Protein AF-A0A2N1IZ90-F1 (afdb_monomer_lite)

Radius of gyration: 17.93 Å; chains: 1; bounding box: 42×26×51 Å

Secondary structure (DSSP, 8-state):
-EEEEEETTTTEEEEEESSPPSS-SSEEEEE-TT---EEEETTEEEEPPHHHHHHHHHHHHHHHHHSPPHHHHHHHHHHHHHHT--HHHHHHHHHHHHS----

pLDDT: mean 90.19, std 6.95, range [56.59, 97.94]

Structure (mmCIF, N/CA/C/O backbone):
data_AF-A0A2N1IZ90-F1
#
_entry.id   AF-A0A2N1IZ90-F1
#
loop_
_atom_site.group_PDB
_atom_site.id
_atom_site.type_symbol
_atom_site.label_atom_id
_atom_site.label_alt_id
_atom_site.label_comp_id
_atom_site.label_asym_id
_atom_site.label_entity_id
_atom_site.label_seq_id
_atom_site.pdbx_PDB_ins_code
_atom_site.Cartn_x
_atom_site.Cartn_y
_atom_site.Cartn_z
_atom_site.occupancy
_atom_site.B_iso_or_equiv
_atom_site.auth_seq_id
_atom_site.auth_comp_id
_atom_site.auth_asym_id
_atom_site.auth_atom_id
_atom_site.pdbx_PDB_model_num
ATOM 1 N N . MET A 1 1 ? 3.882 13.968 -7.747 1.00 87.81 1 MET A N 1
ATOM 2 C CA . MET A 1 1 ? 3.861 12.611 -8.326 1.00 87.81 1 MET A CA 1
ATOM 3 C C . MET A 1 1 ? 5.131 12.438 -9.130 1.00 87.81 1 MET A C 1
ATOM 5 O O . MET A 1 1 ? 5.556 13.398 -9.772 1.00 87.81 1 MET A O 1
ATOM 9 N N . LYS A 1 2 ? 5.709 11.239 -9.120 1.00 93.19 2 LYS A N 1
ATOM 10 C CA . LYS A 1 2 ? 6.890 10.894 -9.913 1.00 93.19 2 LYS A CA 1
ATOM 11 C C . LYS A 1 2 ? 6.637 9.635 -10.732 1.00 93.19 2 LYS A C 1
ATOM 13 O O . LYS A 1 2 ? 5.746 8.846 -10.427 1.00 93.19 2 LYS A O 1
ATOM 18 N N . TYR A 1 3 ? 7.454 9.448 -11.754 1.00 92.81 3 TYR A N 1
ATOM 19 C CA . TYR A 1 3 ? 7.373 8.348 -12.699 1.00 92.81 3 TYR A CA 1
ATOM 20 C C . TYR A 1 3 ? 8.584 7.439 -12.524 1.00 92.81 3 TYR A C 1
ATOM 22 O O . TYR A 1 3 ? 9.726 7.904 -12.541 1.00 92.81 3 TYR A O 1
ATOM 30 N N . LEU A 1 4 ? 8.323 6.150 -12.331 1.00 92.31 4 LEU A N 1
ATOM 31 C CA . LEU A 1 4 ? 9.326 5.093 -12.278 1.00 92.31 4 LEU A CA 1
ATOM 32 C C . LEU A 1 4 ? 9.392 4.417 -13.643 1.00 92.31 4 LEU A C 1
ATOM 34 O O . LEU A 1 4 ? 8.350 4.053 -14.187 1.00 92.31 4 LEU A O 1
ATOM 38 N N . TYR A 1 5 ? 10.598 4.229 -14.168 1.00 93.31 5 TYR A N 1
ATOM 39 C CA . TYR A 1 5 ? 10.832 3.545 -15.436 1.00 93.31 5 TYR A CA 1
ATOM 40 C C . TYR A 1 5 ? 11.475 2.201 -15.140 1.00 93.31 5 TYR A C 1
ATOM 42 O O . TYR A 1 5 ? 12.603 2.140 -14.651 1.00 93.31 5 TYR A O 1
ATOM 50 N N . LEU A 1 6 ? 10.728 1.132 -15.395 1.00 92.88 6 LEU A N 1
ATOM 51 C CA . LEU A 1 6 ? 11.099 -0.233 -15.050 1.00 92.88 6 LEU A CA 1
ATOM 52 C C . LEU A 1 6 ? 11.455 -1.019 -16.313 1.00 92.88 6 LEU A C 1
ATOM 54 O O . LEU A 1 6 ? 10.705 -1.012 -17.295 1.00 92.88 6 LEU A O 1
ATOM 58 N N . ASP A 1 7 ? 12.581 -1.723 -16.272 1.00 93.44 7 ASP A N 1
ATOM 59 C CA . ASP A 1 7 ? 12.925 -2.750 -17.251 1.00 93.44 7 ASP A CA 1
ATOM 60 C C . ASP A 1 7 ? 12.437 -4.093 -16.697 1.00 93.44 7 ASP A C 1
ATOM 62 O O . 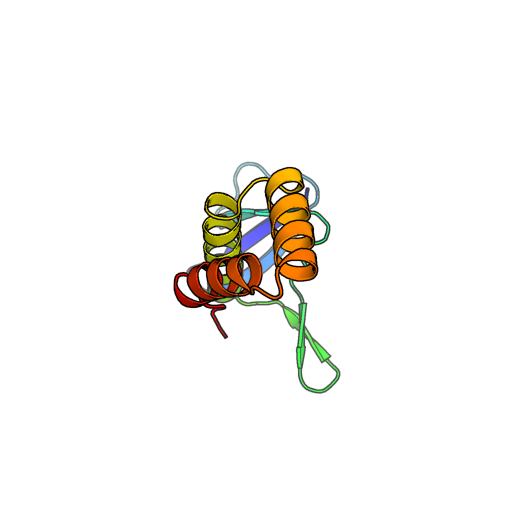ASP A 1 7 ? 13.043 -4.670 -15.795 1.00 93.44 7 ASP A O 1
ATOM 66 N N . ILE A 1 8 ? 11.283 -4.550 -17.189 1.00 89.94 8 ILE A N 1
ATOM 67 C CA . ILE A 1 8 ? 10.640 -5.782 -16.710 1.00 89.94 8 ILE A CA 1
ATOM 68 C C . ILE A 1 8 ? 11.453 -7.017 -17.104 1.00 89.94 8 ILE A C 1
ATOM 70 O O . ILE A 1 8 ? 11.493 -7.983 -16.348 1.00 89.94 8 ILE A O 1
ATOM 74 N N . ASP A 1 9 ? 12.128 -6.972 -18.254 1.00 90.25 9 ASP A N 1
ATOM 75 C CA . ASP A 1 9 ? 12.923 -8.095 -18.750 1.00 90.25 9 ASP A CA 1
ATOM 76 C C . ASP A 1 9 ? 14.185 -8.299 -17.902 1.00 90.25 9 ASP A C 1
ATOM 78 O O . ASP A 1 9 ? 14.634 -9.430 -17.711 1.00 90.25 9 ASP A O 1
ATOM 82 N N . LYS A 1 10 ? 14.750 -7.206 -17.376 1.00 91.50 10 LYS A N 1
ATOM 83 C CA . LYS A 1 10 ? 15.930 -7.231 -16.497 1.00 91.50 10 LYS A CA 1
ATOM 84 C C . LYS A 1 10 ? 15.615 -7.184 -15.006 1.00 91.50 10 LYS A C 1
ATOM 86 O O . LYS A 1 10 ? 16.523 -7.359 -14.204 1.00 91.50 10 LYS A O 1
ATOM 91 N N . ASP A 1 11 ? 14.351 -6.987 -14.642 1.00 92.06 11 ASP A N 1
ATOM 92 C CA . ASP A 1 11 ? 13.885 -6.836 -13.261 1.00 92.06 11 ASP A CA 1
ATOM 93 C C . ASP A 1 11 ? 14.537 -5.657 -12.506 1.00 92.06 11 ASP A C 1
ATOM 95 O O . ASP A 1 11 ? 14.825 -5.723 -11.311 1.00 92.06 11 ASP A O 1
ATOM 99 N N . GLU A 1 12 ? 14.757 -4.541 -13.200 1.00 92.00 12 GLU A N 1
ATOM 100 C CA . GLU A 1 12 ? 15.519 -3.396 -12.686 1.00 92.00 12 GLU A CA 1
ATOM 101 C C . GLU A 1 12 ? 14.714 -2.091 -12.746 1.00 92.00 12 GLU A C 1
ATOM 103 O O . GLU A 1 12 ? 13.975 -1.818 -13.699 1.00 92.00 12 GLU A O 1
ATOM 108 N N . LEU A 1 13 ? 14.891 -1.247 -11.726 1.00 91.75 13 LEU A N 1
ATOM 109 C CA . LEU A 1 13 ? 14.539 0.166 -11.806 1.00 91.75 13 LEU A CA 1
ATOM 110 C C . LEU A 1 13 ? 15.615 0.879 -12.628 1.00 91.75 13 LEU A C 1
ATOM 112 O O . LEU A 1 13 ? 16.774 0.926 -12.233 1.00 91.75 13 LEU A O 1
ATOM 116 N N . VAL A 1 14 ? 15.227 1.448 -13.766 1.00 91.81 14 VAL A N 1
ATOM 117 C CA . VAL A 1 14 ? 16.172 2.107 -14.674 1.00 91.81 14 VAL A CA 1
ATOM 118 C C . VAL A 1 14 ? 16.443 3.531 -14.211 1.00 91.81 14 VAL A C 1
ATOM 120 O O . VAL A 1 14 ? 17.594 3.937 -14.084 1.00 91.81 14 VAL A O 1
ATOM 123 N N . PHE A 1 15 ? 15.380 4.306 -13.981 1.00 88.94 15 PHE A N 1
ATOM 124 C CA . PHE A 1 15 ? 15.472 5.663 -13.450 1.00 88.94 15 PHE A CA 1
ATOM 125 C C . PHE A 1 15 ? 14.117 6.168 -12.942 1.00 88.94 15 PHE A C 1
ATOM 127 O O . PHE A 1 15 ? 13.063 5.566 -13.170 1.00 88.94 15 PHE A O 1
ATOM 134 N N . THR A 1 16 ? 14.151 7.316 -12.263 1.00 89.44 16 THR A N 1
ATOM 135 C CA . THR A 1 16 ? 12.962 8.034 -11.791 1.00 89.44 16 THR A CA 1
ATOM 136 C C . THR A 1 16 ? 12.941 9.451 -12.347 1.00 89.44 16 THR A C 1
ATOM 138 O O . THR A 1 16 ? 13.979 10.111 -12.347 1.00 89.44 16 THR A O 1
ATOM 141 N N . SER A 1 17 ? 11.773 9.948 -12.756 1.00 89.94 17 SER A N 1
ATOM 142 C CA . SER A 1 17 ? 11.602 11.324 -13.243 1.00 89.94 17 SER A CA 1
ATOM 143 C C . SER A 1 17 ? 10.390 12.003 -12.608 1.00 89.94 17 SER A C 1
ATOM 145 O O . SER A 1 17 ? 9.396 11.353 -12.298 1.00 89.94 17 SER A O 1
ATOM 147 N N . LEU A 1 18 ? 10.449 13.325 -12.435 1.00 90.94 18 LEU A N 1
ATOM 148 C CA . LEU A 1 18 ? 9.299 14.144 -12.021 1.00 90.94 18 LEU A CA 1
ATOM 149 C C . LEU A 1 18 ? 8.378 14.490 -13.199 1.00 90.94 18 LEU A C 1
ATOM 151 O O . LEU A 1 18 ? 7.244 14.920 -13.002 1.00 90.94 18 LEU A O 1
ATOM 155 N N . VAL A 1 19 ? 8.865 14.301 -14.425 1.00 90.25 19 VAL A N 1
ATOM 156 C CA . VAL A 1 19 ? 8.129 14.569 -15.660 1.00 90.25 19 VAL A CA 1
ATOM 157 C C . VAL A 1 19 ? 7.941 13.255 -16.407 1.00 90.25 19 VAL A C 1
ATOM 159 O O . VAL A 1 19 ? 8.843 12.417 -16.467 1.00 90.25 19 VAL A O 1
ATOM 162 N N . LYS A 1 20 ? 6.749 13.061 -16.968 1.00 89.75 20 LYS A N 1
ATOM 163 C CA . LYS A 1 20 ? 6.462 11.895 -17.796 1.00 89.75 20 LYS A CA 1
ATOM 164 C C . LYS A 1 20 ? 7.195 12.035 -19.127 1.00 89.75 20 LYS A C 1
ATOM 166 O O . LYS A 1 20 ? 6.962 12.991 -19.859 1.00 89.75 20 LYS A O 1
ATOM 171 N N . GLU A 1 21 ? 8.060 11.082 -19.430 1.00 87.00 21 GLU A N 1
ATOM 172 C CA . GLU A 1 21 ? 8.721 10.970 -20.719 1.00 87.00 21 GLU A CA 1
ATOM 173 C C . GLU A 1 21 ? 7.804 10.220 -21.681 1.00 87.00 21 GLU A C 1
ATOM 175 O O . GLU A 1 21 ? 7.298 9.131 -21.391 1.00 87.00 21 GLU A O 1
ATOM 180 N N . GLU A 1 22 ? 7.570 10.832 -22.835 1.00 79.81 22 GLU A N 1
ATOM 181 C CA . GLU A 1 22 ? 6.851 10.211 -23.938 1.00 79.81 22 GLU A CA 1
ATOM 182 C C . GLU A 1 22 ? 7.840 9.405 -24.796 1.00 79.81 22 GLU A C 1
ATOM 184 O O . GLU A 1 22 ? 8.988 9.807 -24.972 1.00 79.81 22 GLU A O 1
ATOM 189 N N . ASN A 1 23 ? 7.398 8.270 -25.349 1.00 75.69 23 ASN A N 1
ATOM 190 C CA . ASN A 1 23 ? 8.196 7.383 -26.215 1.00 75.69 23 ASN A CA 1
ATOM 191 C C . ASN A 1 23 ? 9.366 6.644 -25.537 1.00 75.69 23 ASN A C 1
ATOM 193 O O . ASN A 1 23 ? 10.448 6.522 -26.112 1.00 75.69 23 ASN A O 1
ATOM 197 N N . THR A 1 24 ? 9.143 6.080 -24.348 1.00 81.62 24 THR A N 1
ATOM 198 C CA . THR A 1 24 ? 10.105 5.146 -23.736 1.00 81.62 24 THR A CA 1
ATOM 199 C C . THR A 1 24 ? 9.718 3.692 -24.014 1.00 81.62 24 THR A C 1
ATOM 201 O O . THR A 1 24 ? 8.542 3.363 -24.156 1.00 81.62 24 THR A O 1
ATOM 204 N N . LYS A 1 25 ? 10.718 2.807 -24.077 1.00 89.31 25 LYS A N 1
ATOM 205 C CA . LYS A 1 25 ? 10.518 1.349 -24.168 1.00 89.31 25 LYS A CA 1
ATOM 206 C C . LYS A 1 25 ? 10.272 0.682 -22.807 1.00 89.31 25 LYS A C 1
ATOM 208 O O . LYS A 1 25 ? 10.120 -0.532 -22.750 1.00 89.31 25 LYS A O 1
ATOM 213 N N . PHE A 1 26 ? 10.325 1.456 -21.725 1.00 91.38 26 PHE A N 1
ATOM 214 C CA . PHE A 1 26 ? 10.251 0.954 -20.359 1.00 91.38 26 PHE A CA 1
ATOM 215 C C . PHE A 1 26 ? 8.812 0.947 -19.861 1.00 91.38 26 PHE A C 1
ATOM 217 O O . PHE A 1 26 ? 7.963 1.708 -20.333 1.00 91.38 26 PHE A O 1
ATOM 224 N N . PHE A 1 27 ? 8.542 0.107 -18.868 1.00 90.12 27 PHE A N 1
ATOM 225 C CA . PHE A 1 27 ? 7.261 0.128 -18.184 1.00 90.12 27 PHE A CA 1
ATOM 226 C C . PHE A 1 27 ? 7.221 1.322 -17.228 1.00 90.12 27 PHE A C 1
ATOM 228 O O . PHE A 1 27 ? 8.045 1.423 -16.319 1.00 90.12 27 PHE A O 1
ATOM 235 N N . VAL A 1 28 ? 6.282 2.243 -17.452 1.00 91.81 28 VAL A N 1
ATOM 236 C CA . VAL A 1 28 ?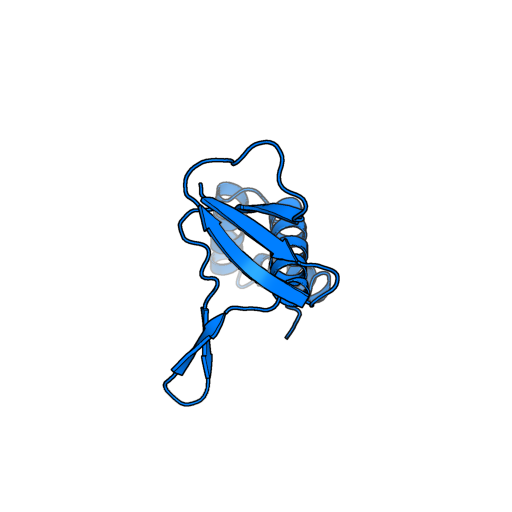 6.192 3.496 -16.692 1.00 91.81 28 VAL A CA 1
ATOM 237 C C . VAL A 1 28 ? 5.119 3.386 -15.620 1.00 91.81 28 VAL A C 1
ATOM 239 O O . VAL A 1 28 ? 3.962 3.097 -15.928 1.00 91.81 28 VAL A O 1
ATOM 242 N N . VAL A 1 29 ? 5.487 3.675 -14.373 1.00 90.25 29 VAL A N 1
ATOM 243 C CA . VAL A 1 29 ? 4.566 3.653 -13.233 1.00 90.25 29 VAL A CA 1
ATOM 244 C C . VAL A 1 29 ? 4.529 5.005 -12.545 1.00 90.25 29 VAL A C 1
ATOM 246 O O . VAL A 1 29 ? 5.565 5.541 -12.161 1.00 90.25 29 VAL A O 1
ATOM 249 N N . GLU A 1 30 ? 3.329 5.552 -12.373 1.00 91.69 30 GLU A N 1
ATOM 250 C CA . GLU A 1 30 ? 3.112 6.778 -11.610 1.00 91.69 30 GLU A CA 1
ATOM 251 C C . GLU A 1 30 ? 2.962 6.449 -10.123 1.00 91.69 30 GLU A C 1
ATOM 253 O O . GLU A 1 30 ? 2.143 5.615 -9.732 1.00 91.69 30 GLU A O 1
ATOM 258 N N . VAL A 1 31 ? 3.760 7.107 -9.286 1.00 89.38 31 VAL A N 1
ATOM 259 C CA . VAL A 1 31 ? 3.751 6.930 -7.832 1.00 89.38 31 VAL A CA 1
ATOM 260 C C . VAL A 1 31 ? 3.771 8.279 -7.116 1.00 89.38 31 VAL A C 1
ATOM 262 O O . VAL A 1 31 ? 4.174 9.307 -7.667 1.00 89.38 31 VAL A O 1
ATOM 265 N N . GLU A 1 32 ? 3.354 8.281 -5.850 1.00 89.31 32 GLU A N 1
ATOM 266 C CA . GLU A 1 32 ? 3.505 9.448 -4.978 1.00 89.31 32 GLU A CA 1
ATOM 267 C C . GLU A 1 32 ? 4.988 9.821 -4.813 1.00 89.31 32 GLU A C 1
ATOM 269 O O . GLU A 1 32 ? 5.866 8.955 -4.810 1.00 89.31 32 GLU A O 1
ATOM 274 N N . ASP A 1 33 ? 5.283 11.112 -4.632 1.00 85.25 33 ASP A N 1
ATOM 275 C CA . ASP A 1 33 ? 6.670 11.600 -4.498 1.00 85.25 33 ASP A CA 1
ATOM 276 C C . ASP A 1 33 ? 7.392 10.981 -3.295 1.00 85.25 33 ASP A C 1
ATOM 278 O O . ASP A 1 33 ? 8.606 10.783 -3.312 1.00 85.25 33 ASP A O 1
ATOM 282 N N . THR A 1 34 ? 6.616 10.613 -2.275 1.00 84.81 34 THR A N 1
ATOM 283 C CA . THR A 1 34 ? 7.047 9.954 -1.038 1.00 84.81 34 THR A CA 1
ATOM 284 C C . THR A 1 34 ? 7.383 8.471 -1.217 1.00 84.81 34 THR A C 1
ATOM 286 O O . THR A 1 34 ? 7.878 7.843 -0.279 1.00 84.81 34 THR A O 1
ATOM 289 N N . PHE A 1 35 ? 7.120 7.873 -2.385 1.00 85.50 35 PHE A N 1
ATOM 290 C CA . PHE A 1 35 ? 7.419 6.466 -2.632 1.00 85.50 35 PHE A CA 1
ATOM 291 C C . PHE A 1 35 ? 8.935 6.237 -2.647 1.00 85.50 35 PHE A C 1
ATOM 293 O O . PHE A 1 35 ? 9.627 6.648 -3.579 1.00 85.50 35 PHE A O 1
ATOM 300 N N . ASN A 1 36 ? 9.464 5.577 -1.618 1.00 86.12 36 ASN A N 1
ATOM 301 C CA . ASN A 1 36 ? 10.880 5.236 -1.555 1.00 86.12 36 ASN A CA 1
ATOM 302 C C . ASN A 1 36 ? 11.170 4.012 -2.433 1.00 86.12 36 ASN A C 1
ATOM 304 O O . ASN A 1 36 ? 10.556 2.965 -2.240 1.00 86.12 36 ASN A O 1
ATOM 308 N N . THR A 1 37 ? 12.091 4.159 -3.383 1.00 84.50 37 THR A N 1
ATOM 309 C CA . THR A 1 37 ? 12.578 3.077 -4.248 1.00 84.50 37 THR A CA 1
ATOM 310 C C . THR A 1 37 ? 13.855 2.442 -3.721 1.00 84.50 37 THR A C 1
ATOM 312 O O . THR A 1 37 ? 14.313 1.473 -4.303 1.00 84.50 37 THR A O 1
ATOM 315 N N . LEU A 1 38 ? 14.430 2.962 -2.637 1.00 86.38 38 LEU A N 1
ATOM 316 C CA . LEU A 1 38 ? 15.652 2.446 -2.040 1.00 86.38 38 LEU A CA 1
ATOM 317 C C . LEU A 1 38 ? 15.324 1.507 -0.878 1.00 86.38 38 LEU A C 1
ATOM 319 O O . LEU A 1 38 ? 14.495 1.822 -0.017 1.00 86.38 38 LEU A O 1
ATOM 323 N N . LYS A 1 39 ? 16.008 0.367 -0.839 1.00 82.25 39 LYS A N 1
ATOM 324 C CA . LYS A 1 39 ? 16.043 -0.555 0.298 1.00 82.25 39 LYS A CA 1
ATOM 325 C C . LYS A 1 39 ? 17.392 -0.453 0.991 1.00 82.25 39 LYS A C 1
ATOM 327 O O . LYS A 1 39 ? 18.428 -0.385 0.337 1.00 82.25 39 LYS A O 1
ATOM 332 N N . GLU A 1 40 ? 17.357 -0.459 2.315 1.00 78.56 40 GLU A N 1
ATOM 333 C CA . GLU A 1 40 ? 18.554 -0.562 3.139 1.00 78.56 40 GLU A CA 1
ATOM 334 C C . GLU A 1 40 ? 19.068 -2.007 3.109 1.00 78.56 40 GLU A C 1
ATOM 336 O O . GLU A 1 40 ? 18.320 -2.953 3.365 1.00 78.56 40 GLU A O 1
ATOM 341 N N . HIS A 1 41 ? 20.343 -2.176 2.780 1.00 77.31 41 HIS A N 1
ATOM 342 C CA . HIS A 1 41 ? 21.040 -3.449 2.771 1.00 77.31 41 HIS A CA 1
ATOM 343 C C . HIS A 1 41 ? 22.474 -3.257 3.273 1.00 77.31 41 HIS A C 1
ATOM 345 O O . HIS A 1 41 ? 23.307 -2.688 2.573 1.00 77.31 41 HIS A O 1
ATOM 351 N N . ASN A 1 42 ? 22.771 -3.785 4.469 1.00 72.94 42 ASN A N 1
ATOM 352 C CA . ASN A 1 42 ? 24.111 -3.777 5.079 1.00 72.94 42 ASN A CA 1
ATOM 353 C C . ASN A 1 42 ? 24.801 -2.400 4.999 1.00 72.94 42 ASN A C 1
ATOM 355 O O . ASN A 1 42 ? 25.887 -2.290 4.437 1.00 72.94 42 ASN A O 1
ATOM 359 N N . ASP A 1 43 ? 24.142 -1.359 5.515 1.00 78.00 43 ASP A N 1
ATOM 360 C CA . ASP A 1 43 ? 24.604 0.041 5.506 1.00 78.00 43 ASP A CA 1
ATOM 361 C C . ASP A 1 43 ? 24.688 0.719 4.116 1.00 78.00 43 ASP A C 1
ATOM 363 O O . ASP A 1 43 ? 25.137 1.862 4.010 1.00 78.00 43 ASP A O 1
ATOM 367 N N . PHE A 1 44 ? 24.206 0.068 3.049 1.00 74.94 44 PHE A N 1
ATOM 368 C CA . PHE A 1 44 ? 24.052 0.650 1.710 1.00 74.94 44 PHE A CA 1
ATOM 369 C C . PHE A 1 44 ? 22.584 0.728 1.290 1.00 74.94 44 PHE A C 1
ATOM 371 O O . PHE A 1 44 ? 21.751 -0.066 1.717 1.00 74.94 44 PHE A O 1
ATOM 378 N N . PHE A 1 45 ? 22.264 1.671 0.407 1.00 80.06 45 PHE A N 1
ATOM 379 C CA . PHE A 1 45 ? 20.957 1.742 -0.236 1.00 80.06 45 PHE A CA 1
ATOM 380 C C . PHE A 1 45 ? 21.046 1.170 -1.647 1.00 80.06 45 PHE A C 1
ATOM 382 O O . PHE A 1 45 ? 21.913 1.572 -2.421 1.00 80.06 45 PHE A O 1
ATOM 389 N N . ILE A 1 46 ? 20.150 0.240 -1.969 1.00 84.94 46 ILE A N 1
ATOM 390 C CA . ILE A 1 46 ? 20.041 -0.372 -3.297 1.00 84.94 46 ILE A CA 1
ATOM 391 C C . ILE A 1 46 ? 18.640 -0.102 -3.837 1.00 84.94 46 ILE A C 1
ATOM 393 O O . ILE A 1 46 ? 17.665 -0.121 -3.080 1.00 84.94 46 ILE A O 1
ATOM 397 N N . ASP A 1 47 ? 18.540 0.148 -5.138 1.00 87.06 47 ASP A N 1
ATOM 398 C CA . ASP A 1 47 ? 17.252 0.270 -5.808 1.00 87.06 47 ASP A CA 1
ATOM 399 C C . ASP A 1 47 ? 16.448 -1.033 -5.721 1.00 87.06 47 ASP A C 1
ATOM 401 O O . ASP A 1 47 ? 16.963 -2.142 -5.880 1.00 87.06 47 ASP A O 1
ATOM 405 N N . MET A 1 48 ? 15.153 -0.886 -5.463 1.00 88.38 48 MET A N 1
ATOM 406 C CA . MET A 1 48 ? 14.189 -1.973 -5.532 1.00 88.38 48 MET A CA 1
ATOM 407 C C . MET A 1 48 ? 14.110 -2.515 -6.954 1.00 88.38 48 MET A C 1
ATOM 409 O O . MET A 1 48 ? 14.174 -1.770 -7.936 1.00 88.38 48 MET A O 1
ATOM 413 N N . LYS A 1 49 ? 13.880 -3.821 -7.052 1.00 90.75 49 LYS A N 1
ATOM 414 C CA . LYS A 1 49 ? 13.653 -4.476 -8.338 1.00 90.75 49 LYS A CA 1
ATOM 415 C C . LYS A 1 49 ? 12.301 -4.098 -8.931 1.00 90.75 49 LYS A C 1
ATOM 417 O O . LYS A 1 49 ? 11.373 -3.725 -8.206 1.00 90.75 49 LYS A O 1
ATOM 422 N N . ALA A 1 50 ? 12.159 -4.244 -10.244 1.00 88.75 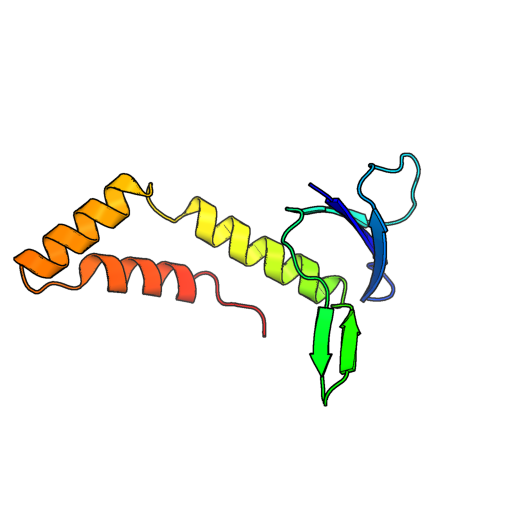50 ALA A N 1
ATOM 423 C CA . ALA A 1 50 ? 10.908 -3.926 -10.930 1.00 88.75 50 ALA A CA 1
ATOM 424 C C . ALA A 1 50 ? 9.730 -4.755 -10.387 1.00 88.75 50 ALA A C 1
ATOM 426 O O . ALA A 1 50 ? 8.677 -4.205 -10.060 1.00 88.75 50 ALA A O 1
ATOM 427 N N . THR A 1 51 ? 9.919 -6.064 -10.223 1.00 89.44 51 THR A N 1
ATOM 428 C CA . THR A 1 51 ? 8.921 -6.987 -9.662 1.00 89.44 51 THR A CA 1
ATOM 429 C C . THR A 1 51 ? 8.516 -6.612 -8.239 1.00 89.44 51 THR A C 1
ATOM 431 O O . THR A 1 51 ? 7.329 -6.615 -7.906 1.00 89.44 51 THR A O 1
ATOM 434 N N . GLU A 1 52 ? 9.479 -6.221 -7.408 1.00 88.50 52 GLU A N 1
ATOM 435 C CA . GLU A 1 52 ? 9.231 -5.776 -6.039 1.00 88.50 52 GLU A CA 1
ATOM 436 C C . GLU A 1 52 ? 8.399 -4.494 -6.019 1.00 88.50 52 GLU A C 1
ATOM 438 O O . GLU A 1 52 ? 7.386 -4.438 -5.320 1.00 88.50 52 GLU A O 1
ATOM 443 N N . ILE A 1 53 ? 8.768 -3.495 -6.826 1.00 87.88 53 ILE A N 1
ATOM 444 C CA . ILE A 1 53 ? 8.024 -2.235 -6.955 1.00 87.88 53 ILE A CA 1
ATOM 445 C C . ILE A 1 53 ? 6.575 -2.521 -7.356 1.00 87.88 53 ILE A C 1
ATOM 447 O O . ILE A 1 53 ? 5.650 -2.036 -6.700 1.00 87.88 53 ILE A O 1
ATOM 451 N N . LEU A 1 54 ? 6.362 -3.350 -8.381 1.00 88.06 54 LEU A N 1
ATOM 452 C CA . LEU A 1 54 ? 5.021 -3.716 -8.843 1.00 88.06 54 LEU A CA 1
ATOM 453 C C . LEU A 1 54 ? 4.220 -4.441 -7.760 1.00 88.06 54 LEU A C 1
ATOM 455 O O . LEU A 1 54 ? 3.059 -4.104 -7.528 1.00 88.06 54 LEU A O 1
ATOM 459 N N . SER A 1 55 ? 4.842 -5.381 -7.048 1.00 87.44 55 SER A N 1
ATOM 460 C CA . SER A 1 55 ? 4.187 -6.102 -5.955 1.00 87.44 55 SER A CA 1
ATOM 461 C C . SER A 1 55 ? 3.780 -5.172 -4.807 1.00 87.44 55 SER A C 1
ATOM 463 O O . SER A 1 55 ? 2.686 -5.305 -4.252 1.00 87.44 55 SER A O 1
ATOM 465 N N . ILE A 1 56 ? 4.622 -4.180 -4.486 1.00 87.50 56 ILE A N 1
ATOM 466 C CA . ILE A 1 56 ? 4.352 -3.200 -3.435 1.00 87.50 56 ILE A CA 1
ATOM 467 C C . ILE A 1 56 ? 3.157 -2.331 -3.809 1.00 87.50 56 ILE A C 1
ATOM 469 O O . ILE A 1 56 ? 2.294 -2.057 -2.969 1.00 87.50 56 ILE A O 1
ATOM 473 N N . L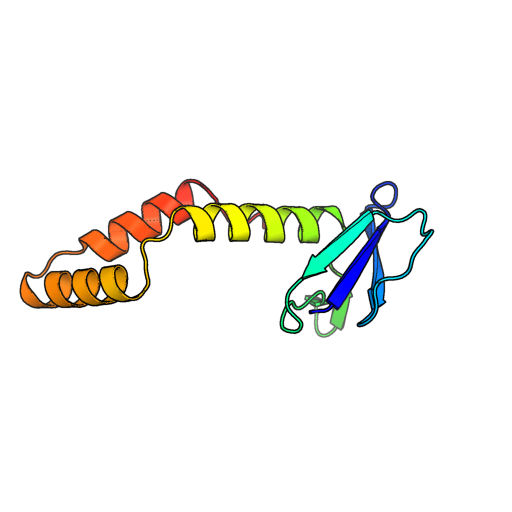EU A 1 57 ? 3.110 -1.878 -5.058 1.00 87.19 57 LEU A N 1
ATOM 474 C CA . LEU A 1 57 ? 2.023 -1.044 -5.551 1.00 87.19 57 LEU A CA 1
ATOM 475 C C . LEU A 1 57 ? 0.705 -1.819 -5.605 1.00 87.19 57 LEU A C 1
ATOM 477 O O . LEU A 1 57 ? -0.314 -1.295 -5.152 1.00 87.19 57 LEU A O 1
ATOM 481 N N . ASP A 1 58 ? 0.740 -3.078 -6.041 1.00 88.50 58 ASP A N 1
ATOM 482 C CA . ASP A 1 58 ? -0.436 -3.945 -6.117 1.00 88.50 58 ASP A CA 1
ATOM 483 C C . ASP A 1 58 ? -1.081 -4.172 -4.738 1.00 88.50 58 ASP A C 1
ATOM 485 O O . ASP A 1 58 ? -2.260 -3.850 -4.546 1.00 88.50 58 ASP A O 1
ATOM 489 N N . TYR A 1 59 ? -0.324 -4.629 -3.727 1.00 89.00 59 TYR A N 1
ATOM 490 C CA . TYR A 1 59 ? -0.920 -4.859 -2.401 1.00 89.00 59 TYR A CA 1
ATOM 491 C C . TYR A 1 59 ? -1.394 -3.543 -1.763 1.00 89.00 59 TYR A C 1
ATOM 493 O O . TYR A 1 59 ? -2.424 -3.521 -1.083 1.00 89.00 59 TYR A O 1
ATOM 501 N N . ARG A 1 60 ? -0.672 -2.427 -1.961 1.00 89.69 60 ARG A N 1
ATOM 502 C CA . ARG A 1 60 ? -1.078 -1.115 -1.425 1.00 89.69 60 ARG A CA 1
ATOM 503 C C . ARG A 1 60 ? -2.394 -0.658 -2.036 1.00 89.69 60 ARG A C 1
ATOM 505 O O . ARG A 1 60 ? -3.264 -0.200 -1.295 1.00 89.69 60 ARG A O 1
ATOM 512 N N . GLN A 1 61 ? -2.549 -0.801 -3.350 1.00 89.69 61 GLN A N 1
ATOM 513 C CA . GLN A 1 61 ? -3.771 -0.429 -4.051 1.00 89.69 61 GLN A CA 1
ATOM 514 C C . GLN A 1 61 ? -4.951 -1.295 -3.601 1.00 89.69 61 GLN A C 1
ATOM 516 O O . GLN A 1 61 ? -5.992 -0.747 -3.241 1.00 89.69 61 GLN A O 1
ATOM 521 N N . LYS A 1 62 ? -4.761 -2.617 -3.513 1.00 92.00 62 LYS A N 1
ATOM 522 C CA . LYS A 1 62 ? -5.785 -3.564 -3.042 1.00 92.00 62 LYS A CA 1
ATOM 523 C C . LYS A 1 62 ? -6.237 -3.284 -1.608 1.00 92.00 62 LYS A C 1
ATOM 525 O O . LYS A 1 62 ? -7.432 -3.253 -1.324 1.00 92.00 62 LYS A O 1
ATOM 530 N N . ARG A 1 63 ? -5.301 -2.992 -0.698 1.00 94.12 63 ARG A N 1
ATOM 531 C CA . ARG A 1 63 ? -5.648 -2.579 0.673 1.00 94.12 63 ARG A CA 1
ATOM 532 C C . ARG A 1 63 ? -6.395 -1.250 0.687 1.00 94.12 63 ARG A C 1
ATOM 534 O O . ARG A 1 63 ? -7.411 -1.138 1.361 1.00 94.12 63 ARG A O 1
ATOM 541 N N . LYS A 1 64 ? -5.930 -0.255 -0.075 1.00 92.38 64 LYS A N 1
ATOM 542 C CA . LYS A 1 64 ? -6.577 1.064 -0.157 1.00 92.38 64 LYS A CA 1
ATOM 543 C C . LYS A 1 64 ? -8.016 0.969 -0.669 1.00 92.38 64 LYS A C 1
ATOM 545 O O . LYS A 1 64 ? -8.851 1.723 -0.188 1.00 92.38 64 LYS A O 1
ATOM 550 N N . SER A 1 65 ? -8.308 0.060 -1.603 1.00 93.31 65 SER A N 1
ATOM 551 C CA . SER A 1 65 ? -9.675 -0.149 -2.101 1.00 93.31 65 SER A CA 1
ATOM 552 C C . SER A 1 65 ? -10.613 -0.824 -1.100 1.00 93.31 65 SER A C 1
ATOM 554 O O . SER A 1 65 ? -11.822 -0.677 -1.234 1.00 93.31 65 SER A O 1
ATOM 556 N N . GLU A 1 66 ? -10.080 -1.564 -0.125 1.00 95.88 66 GLU A N 1
ATOM 557 C CA . GLU A 1 66 ? -10.891 -2.284 0.870 1.00 95.88 66 GLU A CA 1
ATOM 558 C C . GLU A 1 66 ? -10.967 -1.577 2.218 1.00 95.88 66 GLU A C 1
ATOM 560 O O . GLU A 1 66 ? -11.872 -1.839 3.007 1.00 95.88 66 GLU A O 1
ATOM 565 N N . TYR A 1 67 ? -10.045 -0.655 2.490 1.00 96.38 67 TYR A N 1
ATOM 566 C CA . TYR A 1 67 ? -10.137 0.168 3.679 1.00 96.38 67 TYR A CA 1
ATOM 567 C C . TYR A 1 67 ? -11.400 1.042 3.647 1.00 96.38 67 TYR A C 1
ATOM 569 O O . TYR A 1 67 ? -11.617 1.766 2.671 1.00 96.38 67 TYR A O 1
ATOM 577 N N . PRO A 1 68 ? -12.200 1.040 4.734 1.00 94.81 68 PRO A N 1
ATOM 578 C CA . PRO A 1 68 ? -13.277 2.005 4.912 1.00 94.81 68 PRO A CA 1
ATOM 579 C C . PRO A 1 68 ? -12.742 3.434 4.884 1.00 94.81 68 PRO A C 1
ATOM 581 O O . PRO A 1 68 ? -11.534 3.670 5.026 1.00 94.81 68 PRO A O 1
ATOM 584 N N . LYS A 1 69 ? -13.640 4.413 4.769 1.00 95.94 69 LYS A N 1
ATOM 585 C CA . LYS A 1 69 ? -13.232 5.821 4.836 1.00 95.94 69 LYS A CA 1
ATOM 586 C C . LYS A 1 69 ? -12.589 6.140 6.185 1.00 95.94 69 LYS A C 1
ATOM 588 O O . LYS A 1 69 ? -12.866 5.487 7.191 1.00 95.94 69 LYS A O 1
ATOM 593 N N . ILE A 1 70 ? -11.738 7.163 6.220 1.00 96.06 70 ILE A N 1
ATOM 594 C CA . ILE A 1 70 ? -11.000 7.512 7.439 1.00 96.06 70 ILE A CA 1
ATOM 595 C C . ILE A 1 70 ? -11.942 7.870 8.596 1.00 96.06 70 ILE A C 1
ATOM 597 O O . ILE A 1 70 ? -11.686 7.481 9.731 1.00 96.0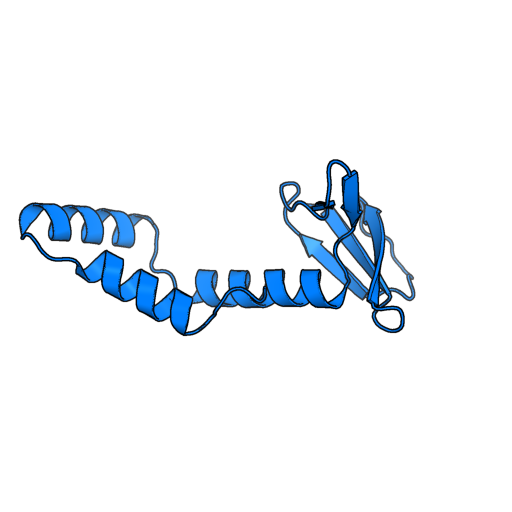6 70 ILE A O 1
ATOM 601 N N . GLU A 1 71 ? -13.063 8.536 8.317 1.00 97.00 71 GLU A N 1
ATOM 602 C CA . GLU A 1 71 ? -14.057 8.906 9.326 1.00 97.00 71 GLU A CA 1
ATOM 603 C C . GLU A 1 71 ? -14.723 7.669 9.943 1.00 97.00 71 GLU A C 1
ATOM 605 O O . GLU A 1 71 ? -14.903 7.602 11.157 1.00 97.00 71 GLU A O 1
ATOM 610 N N . GLU A 1 72 ? -15.028 6.662 9.121 1.00 97.06 72 GLU A N 1
ATOM 611 C CA . GLU A 1 72 ? -15.595 5.388 9.575 1.00 97.06 72 GLU A CA 1
ATOM 612 C C . GLU A 1 72 ? -14.585 4.611 10.416 1.00 97.06 72 GLU A C 1
ATOM 614 O O . GLU A 1 72 ? -14.935 4.078 11.465 1.00 97.06 72 GLU A O 1
ATOM 619 N N . GLN A 1 73 ? -13.315 4.592 10.006 1.00 97.31 73 GLN A N 1
ATOM 620 C CA . GLN A 1 73 ? -12.257 3.948 10.784 1.00 97.31 73 GLN A CA 1
ATOM 621 C C . GLN A 1 73 ? -12.083 4.596 12.162 1.00 97.31 73 GLN A C 1
ATOM 623 O O . GLN A 1 73 ? -11.951 3.887 13.160 1.00 97.31 73 GLN A O 1
ATOM 628 N N . LEU A 1 74 ? -12.114 5.930 12.233 1.00 97.75 74 LEU A N 1
ATOM 629 C CA . LEU A 1 74 ? -12.033 6.668 13.496 1.00 97.75 74 LEU A CA 1
ATOM 630 C C . LEU A 1 74 ? -13.242 6.391 14.401 1.00 97.75 74 LEU A C 1
ATOM 632 O O . LEU A 1 74 ? -13.074 6.203 15.607 1.00 97.75 74 LEU A O 1
ATOM 636 N N . ASP A 1 75 ? -14.447 6.315 13.834 1.00 97.94 75 ASP A N 1
ATOM 637 C CA . ASP A 1 75 ? -15.661 5.954 14.573 1.00 97.94 75 ASP A CA 1
ATOM 638 C C . ASP A 1 75 ? -15.620 4.500 15.077 1.00 97.94 75 ASP A C 1
ATOM 640 O O . ASP A 1 75 ? -15.978 4.229 16.226 1.00 97.94 75 ASP A O 1
ATOM 644 N N . MET A 1 76 ? -15.116 3.562 14.267 1.00 97.25 76 MET A N 1
ATOM 645 C CA . MET A 1 76 ? -14.903 2.175 14.691 1.00 97.25 76 MET A CA 1
ATOM 646 C C . MET A 1 76 ? -13.919 2.090 15.859 1.00 97.25 76 MET A C 1
ATOM 648 O O . MET A 1 76 ? -14.233 1.440 16.853 1.00 97.25 76 MET A O 1
ATOM 652 N N . LEU A 1 77 ? -12.781 2.785 15.779 1.00 97.31 77 LEU A N 1
ATOM 653 C CA . LEU A 1 77 ? -11.793 2.856 16.861 1.00 97.31 77 LEU A CA 1
ATOM 654 C C . LEU A 1 7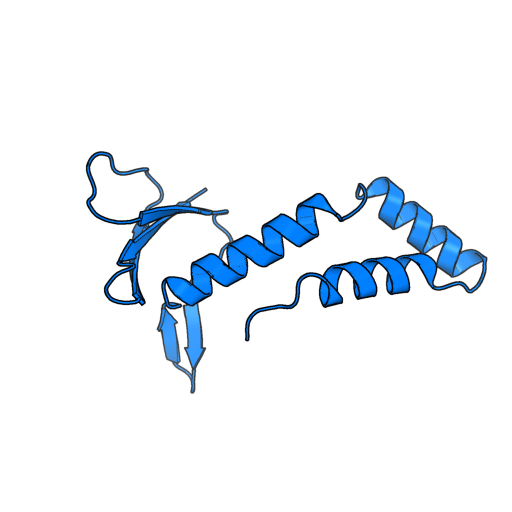7 ? -12.396 3.419 18.153 1.00 97.31 77 LEU A C 1
ATOM 656 O O . LEU A 1 77 ? -12.181 2.874 19.236 1.00 97.31 77 LEU A O 1
ATOM 660 N N . TYR A 1 78 ? -13.183 4.493 18.049 1.00 97.56 78 TYR A N 1
ATOM 661 C CA . TYR A 1 78 ? -13.867 5.075 19.201 1.00 97.56 78 TYR A CA 1
ATOM 662 C C . TYR A 1 78 ? -14.860 4.093 19.836 1.00 97.56 78 TYR A C 1
ATOM 664 O O . TYR A 1 78 ? -14.897 3.944 21.061 1.00 97.56 78 TYR A O 1
ATOM 672 N N . LYS A 1 79 ? -15.652 3.396 19.014 1.00 97.12 79 LYS A N 1
ATOM 673 C CA . LYS A 1 79 ? -16.604 2.373 19.471 1.00 97.12 79 LYS A CA 1
ATOM 674 C C . LYS A 1 79 ? -15.903 1.182 20.112 1.00 97.12 79 LYS A C 1
ATOM 676 O O . LYS A 1 79 ? -16.361 0.723 21.155 1.00 97.12 79 LYS A O 1
ATOM 681 N N . ASP A 1 80 ? -14.812 0.715 19.518 1.00 97.75 80 ASP A N 1
ATOM 682 C CA . ASP A 1 80 ? -13.986 -0.368 20.051 1.00 97.75 80 ASP A CA 1
ATOM 683 C C . ASP A 1 80 ? -13.431 -0.012 21.428 1.00 97.75 80 ASP A C 1
ATOM 685 O O . ASP A 1 80 ? -13.606 -0.773 22.380 1.00 97.75 80 ASP A O 1
ATOM 689 N N . PHE A 1 81 ? -12.901 1.203 21.580 1.00 97.19 81 PHE A N 1
ATOM 690 C CA . PHE A 1 81 ? -12.455 1.716 22.872 1.00 97.19 81 PHE A CA 1
ATOM 691 C C . PHE A 1 81 ? -13.591 1.793 23.906 1.00 97.19 81 PHE A C 1
ATOM 693 O O . PHE A 1 81 ? -13.415 1.393 25.056 1.00 97.19 81 PHE A O 1
ATOM 700 N N . LYS A 1 82 ? -14.772 2.295 23.522 1.00 97.94 82 LYS A N 1
ATOM 701 C CA . LYS A 1 82 ? -15.922 2.437 24.433 1.00 97.94 82 LYS A CA 1
ATOM 702 C C . LYS A 1 82 ? -16.522 1.108 24.876 1.00 97.94 82 LYS A C 1
ATOM 704 O O . LYS A 1 82 ? -16.962 1.003 26.019 1.00 97.94 82 LYS A O 1
ATOM 709 N N . ASN A 1 83 ? -16.560 0.130 23.979 1.00 97.25 83 ASN A N 1
ATOM 710 C CA . ASN A 1 83 ? -17.241 -1.144 24.197 1.00 97.25 83 ASN A CA 1
ATOM 711 C C . ASN A 1 83 ? -16.284 -2.287 24.548 1.00 97.25 83 ASN A C 1
ATOM 713 O O . ASN A 1 83 ? -16.743 -3.411 24.738 1.00 97.25 83 ASN A O 1
ATOM 717 N N . ASN A 1 84 ? -14.979 -2.010 24.629 1.00 96.38 84 ASN A N 1
ATOM 718 C CA . ASN A 1 84 ? -13.930 -3.010 24.802 1.00 96.38 84 ASN A CA 1
ATOM 719 C C . ASN A 1 84 ? -14.008 -4.120 23.731 1.00 96.38 84 ASN A C 1
ATOM 721 O O . ASN A 1 84 ? -13.959 -5.311 24.039 1.00 96.38 84 ASN A O 1
ATOM 725 N N . THR A 1 85 ? -14.191 -3.711 22.472 1.00 97.38 85 THR A N 1
ATOM 726 C CA . THR A 1 85 ? -14.185 -4.587 21.288 1.00 97.38 85 THR A CA 1
ATOM 727 C C . THR A 1 85 ? -12.975 -4.286 20.403 1.00 97.38 85 THR A C 1
ATOM 729 O O . THR A 1 85 ? -12.264 -3.316 20.638 1.00 97.38 85 THR A O 1
ATOM 732 N N . ASN A 1 86 ? -12.718 -5.123 19.397 1.00 97.00 86 ASN A N 1
ATOM 733 C CA . ASN A 1 86 ? -11.567 -5.002 18.494 1.00 97.00 86 ASN A CA 1
ATOM 734 C C . ASN A 1 86 ? -11.954 -5.137 17.009 1.00 97.00 86 ASN A C 1
ATOM 736 O O . ASN A 1 86 ? -11.182 -5.639 16.195 1.00 97.00 86 ASN A O 1
ATOM 740 N N . LYS A 1 87 ? -13.163 -4.708 16.635 1.00 96.50 87 LYS A N 1
ATOM 741 C CA . LYS A 1 87 ? -13.696 -4.885 15.274 1.00 96.50 87 LYS A CA 1
ATOM 742 C C . LYS A 1 87 ? -12.841 -4.201 14.214 1.00 96.50 87 LYS A C 1
ATOM 744 O O . LYS A 1 87 ? -12.670 -4.749 13.128 1.00 96.50 87 LYS A O 1
ATOM 749 N N . TRP A 1 88 ? -12.327 -3.011 14.509 1.00 97.44 88 TRP A N 1
ATOM 750 C CA . TRP A 1 88 ? -11.409 -2.292 13.635 1.00 97.44 88 TRP A CA 1
ATOM 751 C C . TRP A 1 88 ? -10.111 -3.075 13.450 1.00 97.44 88 TRP A C 1
ATOM 753 O O . TRP A 1 88 ? -9.669 -3.265 12.322 1.00 97.44 88 TRP A O 1
ATOM 763 N N . GLU A 1 89 ? -9.529 -3.582 14.537 1.00 96.75 89 GLU A N 1
ATOM 764 C CA . GLU A 1 89 ? -8.288 -4.358 14.475 1.00 96.75 89 GLU A CA 1
ATOM 765 C C . GLU A 1 89 ? -8.471 -5.643 13.661 1.00 96.75 89 GLU A C 1
ATOM 767 O O . GLU A 1 89 ? -7.651 -5.922 12.782 1.00 96.75 89 GLU A O 1
ATOM 772 N N . SER A 1 90 ? -9.561 -6.383 13.890 1.00 97.38 90 SER A N 1
ATOM 773 C CA . SER A 1 90 ? -9.897 -7.580 13.113 1.00 97.38 90 SER A CA 1
ATOM 774 C C . SER A 1 90 ? -10.078 -7.253 11.633 1.00 97.38 90 SER A C 1
ATOM 776 O O . SER A 1 90 ? -9.426 -7.870 10.800 1.00 97.38 90 SER A O 1
ATOM 778 N N . LEU A 1 91 ? -10.853 -6.215 11.296 1.00 96.69 91 LEU A N 1
ATOM 779 C CA . LEU A 1 91 ? -11.055 -5.796 9.905 1.00 96.69 91 LEU A CA 1
ATOM 780 C C . LEU A 1 91 ? -9.726 -5.454 9.211 1.00 96.69 91 LEU A C 1
ATOM 782 O O . LEU A 1 91 ? -9.469 -5.877 8.084 1.00 96.69 91 LEU A O 1
ATOM 786 N N . ILE A 1 92 ? -8.868 -4.673 9.873 1.00 96.88 92 ILE A N 1
ATOM 787 C CA . ILE A 1 92 ? -7.568 -4.289 9.315 1.00 96.88 92 ILE A CA 1
ATOM 788 C C . ILE A 1 92 ? -6.651 -5.507 9.173 1.00 96.88 92 ILE A C 1
ATOM 790 O O . ILE A 1 92 ? -5.888 -5.577 8.207 1.00 96.88 92 ILE A O 1
ATOM 794 N N . THR A 1 93 ? -6.712 -6.452 10.109 1.00 96.56 93 THR A N 1
ATOM 795 C CA . THR A 1 93 ? -5.962 -7.713 10.046 1.00 96.56 93 THR A CA 1
ATOM 796 C C . THR A 1 93 ? -6.406 -8.539 8.847 1.00 96.56 93 THR A C 1
ATOM 798 O O . THR A 1 93 ? -5.570 -8.829 7.993 1.00 96.56 93 THR A O 1
ATOM 801 N N . ASP A 1 94 ? -7.708 -8.771 8.691 1.00 96.94 94 ASP A N 1
ATOM 802 C CA . ASP A 1 94 ? -8.280 -9.537 7.581 1.00 96.94 94 ASP A CA 1
ATOM 803 C C . ASP A 1 94 ? -7.878 -8.950 6.217 1.00 96.94 94 ASP A C 1
ATOM 805 O O . ASP A 1 94 ? -7.448 -9.669 5.314 1.00 96.94 94 ASP A O 1
ATOM 809 N N . ILE A 1 95 ? -7.936 -7.620 6.060 1.00 95.75 95 ILE A N 1
ATOM 810 C CA . ILE A 1 95 ? -7.518 -6.941 4.820 1.00 95.75 95 ILE A CA 1
ATOM 811 C C . ILE A 1 95 ? -6.016 -7.136 4.558 1.00 95.75 95 ILE A C 1
ATOM 813 O O . ILE A 1 95 ? -5.588 -7.325 3.414 1.00 95.75 95 ILE A O 1
ATOM 817 N N . LYS A 1 96 ? -5.183 -7.072 5.603 1.00 94.06 96 LYS A N 1
ATOM 818 C CA . LYS A 1 96 ? -3.728 -7.242 5.475 1.00 94.06 96 LYS A CA 1
ATOM 819 C C . LYS A 1 96 ? -3.330 -8.686 5.195 1.00 94.06 96 LYS A C 1
ATOM 821 O O . LYS A 1 96 ? -2.348 -8.875 4.478 1.00 94.06 96 LYS A O 1
ATOM 826 N N . GLU A 1 97 ? -4.061 -9.654 5.734 1.00 94.31 97 GLU A N 1
ATOM 827 C CA . GLU A 1 97 ? -3.883 -11.083 5.467 1.00 94.31 97 GLU A CA 1
ATOM 828 C C . GLU A 1 97 ? -4.357 -11.453 4.062 1.00 94.31 97 GLU A C 1
ATOM 830 O O . GLU A 1 97 ? -3.670 -12.193 3.361 1.00 94.31 97 GLU A O 1
ATOM 835 N N . LYS A 1 98 ? -5.467 -10.864 3.599 1.00 93.25 98 LYS A N 1
ATOM 836 C CA . LYS A 1 98 ? -5.958 -11.016 2.222 1.00 93.25 98 LYS A CA 1
ATOM 837 C C . LYS A 1 98 ? -4.966 -10.481 1.185 1.00 93.25 98 LYS A C 1
ATOM 839 O O . LYS A 1 98 ? -4.835 -11.048 0.102 1.00 93.25 98 LYS A O 1
ATOM 844 N N . TYR A 1 99 ? -4.260 -9.399 1.514 1.00 92.38 99 TYR A N 1
ATOM 845 C CA . TYR A 1 99 ? -3.269 -8.758 0.647 1.00 92.38 99 TYR A CA 1
ATOM 846 C C . TYR A 1 99 ? -1.934 -8.606 1.384 1.00 92.38 99 TYR A C 1
ATOM 848 O O . TYR A 1 99 ? -1.623 -7.497 1.834 1.00 92.38 99 TYR A O 1
ATOM 856 N N . PRO A 1 100 ? -1.151 -9.682 1.576 1.00 88.25 100 PRO A N 1
ATOM 857 C CA . PRO A 1 100 ? 0.095 -9.633 2.333 1.00 88.25 100 PRO A CA 1
ATOM 858 C C . PRO A 1 100 ? 1.119 -8.711 1.662 1.00 88.25 100 PRO A C 1
ATOM 860 O O . PRO A 1 100 ? 1.046 -8.424 0.468 1.00 88.25 100 PRO A O 1
ATOM 863 N N . LYS A 1 101 ? 2.089 -8.229 2.445 1.00 83.25 101 LYS A N 1
ATOM 864 C CA . LYS A 1 101 ? 3.260 -7.577 1.855 1.00 83.25 101 LYS A CA 1
ATOM 865 C C . LYS A 1 101 ? 4.083 -8.673 1.187 1.00 83.25 101 LYS A C 1
ATOM 867 O O . LYS A 1 101 ? 4.452 -9.625 1.871 1.00 83.25 101 LYS A O 1
ATOM 872 N N . SER A 1 102 ? 4.371 -8.536 -0.100 1.00 67.94 102 SER A N 1
ATOM 873 C CA . SER A 1 102 ? 5.430 -9.325 -0.725 1.00 67.94 102 SER A CA 1
ATOM 874 C C . SER A 1 102 ? 6.747 -8.915 -0.063 1.00 67.94 102 SER A C 1
ATOM 876 O O . SER A 1 102 ? 7.114 -7.739 -0.117 1.00 67.94 102 SER A O 1
ATOM 878 N N . ILE A 1 103 ? 7.349 -9.842 0.685 1.00 56.59 103 ILE A N 1
ATOM 879 C CA . ILE A 1 103 ? 8.657 -9.679 1.338 1.00 56.59 103 ILE A CA 1
ATOM 880 C C . ILE A 1 103 ? 9.742 -9.852 0.283 1.00 56.59 103 ILE A C 1
ATOM 882 O O . ILE A 1 103 ? 9.622 -10.829 -0.489 1.00 56.59 103 ILE A O 1
#

Organism: NCBI:txid197482

Sequence (103 aa):
MKYLYLDIDKDELVFTSLVKEENTKFFVVEVEDTFNTLKEHNDFFIDMKATEILSILDYRQKRKSEYPKIEEQLDMLYKDFKNNTNKWESLITDIKEKYPKSI

Foldseek 3Di:
DKKWFADVVVQAGPDIGPDDDPPDPTDIDDDDPPDDQWDDDPNDTDGHGNVLVVLQVVLVVQLVVQDDDPVVLVVVVVVCVVVVHCPSVVSSVVSCVVRPRPD